Protein AF-A0A9X5NZ54-F1 (afdb_monomer_lite)

Secondary structure (DSSP, 8-state):
---HHHHHHTT-----TTSGGGSTTT-TT----EEEE-TTS-EEEEEETTTEEEEEEE-TTS-EEEE-

Foldseek 3Di:
DDDQVRCVVVVHPSQPCPPLCNPPVRPPPPQDWDFDADPVGQTQKIATPPPGIKGFDADPVNHTPDMD

Radius of gyration: 19.32 Å; chains: 1; bounding box: 51×24×27 Å

pLDDT: mean 75.72, std 16.21, range [49.22, 94.81]

Structure (mmCIF, N/CA/C/O backbone):
data_AF-A0A9X5NZ5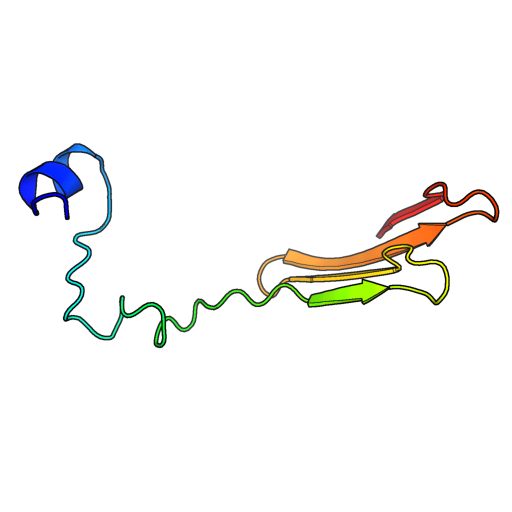4-F1
#
_entry.id   AF-A0A9X5NZ54-F1
#
loop_
_atom_site.group_PDB
_atom_site.id
_atom_site.type_symbol
_atom_site.label_atom_id
_atom_site.label_alt_id
_atom_site.label_comp_id
_atom_site.label_asym_id
_atom_site.label_entity_id
_atom_site.label_seq_id
_atom_site.pdbx_PDB_ins_code
_atom_site.Cartn_x
_atom_site.Cartn_y
_atom_site.Cartn_z
_atom_site.occupancy
_atom_site.B_iso_or_equiv
_atom_site.auth_seq_id
_atom_site.auth_comp_id
_atom_site.auth_asym_id
_atom_site.auth_atom_id
_atom_site.pdbx_PDB_model_num
ATOM 1 N N . MET A 1 1 ? 28.898 14.748 -1.100 1.00 55.84 1 MET A N 1
ATOM 2 C CA . MET A 1 1 ? 28.222 14.094 0.038 1.00 55.84 1 MET A CA 1
ATOM 3 C C . MET A 1 1 ? 28.624 14.848 1.291 1.00 55.84 1 MET A C 1
ATOM 5 O O . MET A 1 1 ? 29.784 15.254 1.325 1.00 55.84 1 MET A O 1
ATOM 9 N N . PRO A 1 2 ? 27.694 15.124 2.222 1.00 55.41 2 PRO A N 1
ATOM 10 C CA . PRO A 1 2 ? 28.003 15.873 3.438 1.00 55.41 2 PRO A CA 1
ATOM 11 C C . PRO A 1 2 ? 29.133 15.192 4.209 1.00 55.41 2 PRO A C 1
ATOM 13 O O . PRO A 1 2 ? 29.271 13.966 4.168 1.00 55.41 2 PRO A O 1
ATOM 16 N N . SER A 1 3 ? 29.969 15.981 4.877 1.00 65.19 3 SER A N 1
ATOM 17 C CA . SER A 1 3 ? 31.027 15.428 5.717 1.00 65.19 3 SER A CA 1
ATOM 18 C C . SER A 1 3 ? 30.432 14.689 6.924 1.00 65.19 3 SER A C 1
ATOM 20 O O . SER A 1 3 ? 29.256 14.843 7.276 1.00 65.19 3 SER A O 1
ATOM 22 N N . LYS A 1 4 ? 31.260 13.889 7.600 1.00 61.72 4 LYS A N 1
ATOM 23 C CA . LYS A 1 4 ? 30.886 13.220 8.854 1.00 61.72 4 LYS A CA 1
ATOM 24 C C . LYS A 1 4 ? 30.398 14.223 9.909 1.00 61.72 4 LYS A C 1
ATOM 26 O O . LYS A 1 4 ? 29.407 14.003 10.595 1.00 61.72 4 LYS A O 1
ATOM 31 N N . GLU A 1 5 ? 31.061 15.372 9.983 1.00 70.44 5 GLU A N 1
ATOM 32 C CA . GLU A 1 5 ? 30.742 16.444 10.930 1.00 70.44 5 GLU A CA 1
ATOM 33 C C . GLU A 1 5 ? 29.429 17.158 10.587 1.00 70.44 5 GLU A C 1
ATOM 35 O O . GLU A 1 5 ? 28.690 17.553 11.490 1.00 70.44 5 GLU A O 1
ATOM 40 N N . GLU A 1 6 ? 29.111 17.305 9.298 1.00 67.31 6 GLU A N 1
ATOM 41 C CA . GLU A 1 6 ? 27.820 17.834 8.843 1.00 67.31 6 GLU A CA 1
ATOM 42 C C . GLU A 1 6 ? 26.677 16.851 9.123 1.00 67.31 6 GLU A C 1
A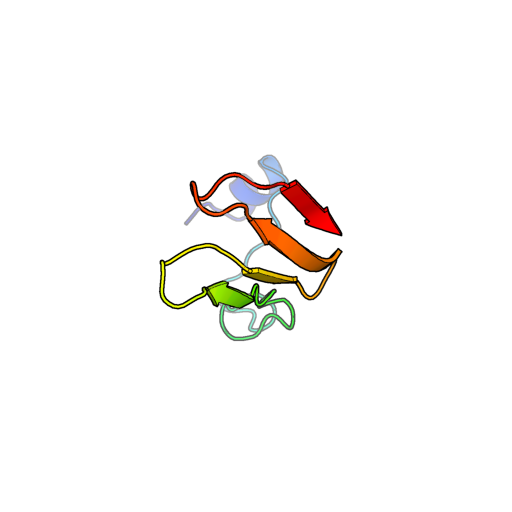TOM 44 O O . GLU A 1 6 ? 25.601 17.266 9.550 1.00 67.31 6 GLU A O 1
ATOM 49 N N . SER A 1 7 ? 26.917 15.551 8.949 1.00 64.69 7 SER A N 1
ATOM 50 C CA . SER A 1 7 ? 25.926 14.500 9.212 1.00 64.69 7 SER A CA 1
ATOM 51 C C . SER A 1 7 ? 25.596 14.404 10.705 1.00 64.69 7 SER A C 1
ATOM 53 O O . SER A 1 7 ? 24.423 14.460 11.077 1.00 64.69 7 SER A O 1
ATOM 55 N N . ALA A 1 8 ? 26.622 14.409 11.563 1.00 68.00 8 ALA A N 1
ATOM 56 C CA . ALA A 1 8 ? 26.468 14.417 13.016 1.00 68.00 8 ALA A CA 1
ATOM 57 C C . ALA A 1 8 ? 25.725 15.664 13.524 1.00 68.00 8 ALA A C 1
ATOM 59 O O . ALA A 1 8 ? 24.869 15.567 14.403 1.00 68.00 8 ALA A O 1
ATOM 60 N N . ARG A 1 9 ? 26.001 16.842 12.944 1.00 76.19 9 ARG A N 1
ATOM 61 C CA . ARG A 1 9 ? 25.295 18.087 13.290 1.00 76.19 9 ARG A CA 1
ATOM 62 C C . ARG A 1 9 ? 23.812 18.045 12.922 1.00 76.19 9 ARG A C 1
ATOM 64 O O . ARG A 1 9 ? 22.999 18.645 13.617 1.00 76.19 9 ARG A O 1
ATOM 71 N N . ASN A 1 10 ? 23.472 17.331 11.854 1.00 68.56 10 ASN A N 1
ATOM 72 C CA . ASN A 1 10 ? 22.107 17.200 11.353 1.00 68.56 10 ASN A CA 1
ATOM 73 C C . ASN A 1 10 ? 21.358 15.989 11.939 1.00 68.56 10 ASN A C 1
ATOM 75 O O . ASN A 1 10 ? 20.227 15.732 11.533 1.00 68.56 10 ASN A O 1
ATOM 79 N N . GLY A 1 11 ? 21.967 15.236 12.86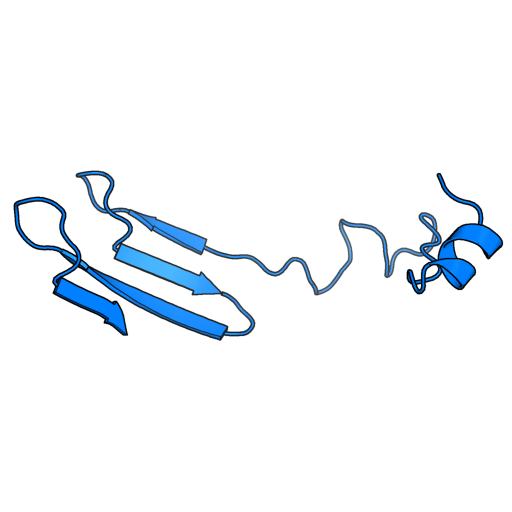6 1.00 62.22 11 G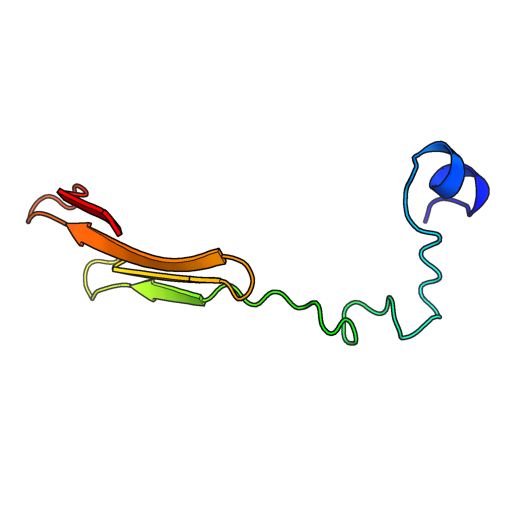LY A N 1
ATOM 80 C CA . GLY A 1 11 ? 21.370 14.024 13.438 1.00 62.22 11 GLY A CA 1
ATOM 81 C C . GLY A 1 11 ? 21.168 12.897 12.421 1.00 62.22 11 GLY A C 1
ATOM 82 O O . GLY A 1 11 ? 20.364 11.995 12.651 1.00 62.22 11 GLY A O 1
ATOM 83 N N . LEU A 1 12 ? 21.866 12.961 11.286 1.00 61.16 12 LEU A N 1
ATOM 84 C CA . LEU A 1 12 ? 21.855 11.910 10.280 1.00 61.16 12 LEU A CA 1
ATOM 85 C C . LEU A 1 12 ? 22.811 10.796 10.721 1.00 61.16 12 LEU A C 1
ATOM 87 O O . LEU A 1 12 ? 23.856 11.097 11.304 1.00 61.16 12 LEU A O 1
ATOM 91 N N . PRO A 1 13 ? 22.483 9.518 10.455 1.00 57.81 13 PRO A N 1
ATOM 92 C CA . PRO A 1 13 ? 23.421 8.436 10.710 1.00 57.81 13 PRO A CA 1
ATOM 93 C C . PRO A 1 13 ? 24.715 8.697 9.934 1.00 57.81 13 PRO A C 1
ATOM 95 O O . PRO A 1 13 ? 24.665 9.183 8.798 1.00 57.81 13 PRO A O 1
ATOM 98 N N . ASP A 1 14 ? 25.859 8.373 10.543 1.00 61.84 14 ASP A N 1
ATOM 99 C CA . ASP A 1 14 ? 27.162 8.353 9.873 1.00 61.84 14 ASP A CA 1
ATOM 100 C C . ASP A 1 14 ? 27.069 7.365 8.703 1.00 61.84 14 ASP A C 1
ATOM 102 O O . ASP A 1 14 ? 27.297 6.167 8.849 1.00 61.84 14 ASP A O 1
ATOM 106 N N . THR A 1 15 ? 26.642 7.858 7.544 1.00 55.53 15 THR A N 1
ATOM 107 C CA . TH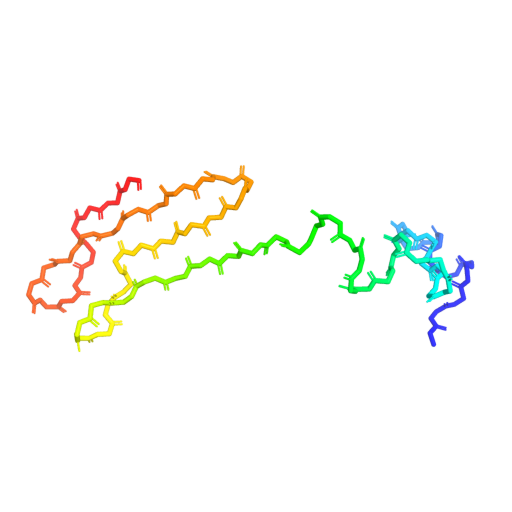R A 1 15 ? 26.367 7.019 6.383 1.00 55.53 15 THR A CA 1
ATOM 108 C C . THR A 1 15 ? 27.691 6.844 5.655 1.00 55.53 15 THR A C 1
ATOM 110 O O . THR A 1 15 ? 28.025 7.601 4.741 1.00 55.53 15 THR A O 1
ATOM 113 N N . ASP A 1 16 ? 28.505 5.894 6.117 1.00 61.38 16 ASP A N 1
ATOM 114 C CA . ASP A 1 16 ? 29.650 5.434 5.340 1.00 61.38 16 ASP A CA 1
ATOM 115 C C . ASP A 1 16 ? 29.115 4.596 4.179 1.00 61.38 16 ASP A C 1
ATOM 117 O O . ASP A 1 16 ? 28.689 3.459 4.352 1.00 61.38 16 ASP A O 1
ATOM 121 N N . TRP A 1 17 ? 29.125 5.169 2.978 1.00 52.47 17 TRP A N 1
ATOM 122 C CA . TRP A 1 17 ? 28.693 4.498 1.750 1.00 52.47 17 TRP A CA 1
ATOM 123 C C . TRP A 1 17 ? 29.525 3.246 1.411 1.00 52.47 17 TRP A C 1
ATOM 125 O O . TRP A 1 17 ? 29.172 2.520 0.486 1.00 52.47 17 TRP A O 1
ATOM 135 N N . ARG A 1 18 ? 30.640 3.002 2.116 1.00 51.97 18 ARG A N 1
ATOM 136 C CA . ARG A 1 18 ? 31.459 1.783 2.008 1.00 51.97 18 ARG A CA 1
ATOM 137 C C . ARG A 1 18 ? 31.080 0.714 3.028 1.00 51.97 18 ARG A C 1
ATOM 139 O O . ARG A 1 18 ? 31.565 -0.411 2.914 1.00 51.97 18 ARG A O 1
ATOM 146 N N . ASP A 1 19 ? 30.266 1.050 4.024 1.00 57.59 19 ASP A N 1
ATOM 147 C CA . ASP A 1 19 ? 29.718 0.075 4.953 1.00 57.59 19 ASP A CA 1
ATOM 148 C C . ASP A 1 19 ? 28.494 -0.577 4.306 1.00 57.59 19 ASP A C 1
ATOM 150 O O . ASP A 1 19 ? 27.455 0.051 4.099 1.00 57.59 19 ASP A O 1
ATOM 154 N N . ALA A 1 20 ? 28.632 -1.860 3.971 1.00 54.03 20 ALA A N 1
ATOM 155 C CA . ALA A 1 20 ? 27.599 -2.632 3.292 1.00 54.03 20 ALA A CA 1
ATOM 156 C C . ALA A 1 20 ? 26.273 -2.668 4.070 1.00 54.03 20 ALA A C 1
ATOM 158 O O . ALA A 1 20 ? 25.226 -2.838 3.456 1.00 54.03 20 ALA A O 1
ATOM 159 N N . GLN A 1 21 ? 26.280 -2.459 5.395 1.00 51.56 21 GLN A N 1
ATOM 160 C CA . GLN A 1 21 ? 25.041 -2.372 6.181 1.00 51.56 21 GLN A CA 1
ATOM 161 C C . GLN A 1 21 ? 24.171 -1.155 5.826 1.00 51.56 21 GLN A C 1
ATOM 163 O O . GLN A 1 21 ? 22.963 -1.188 6.059 1.00 51.56 21 GLN A O 1
ATOM 168 N N . TYR A 1 22 ? 24.769 -0.110 5.248 1.00 52.66 22 TYR A N 1
ATOM 169 C CA . TYR A 1 22 ? 24.089 1.090 4.755 1.00 52.66 22 TYR A CA 1
ATOM 170 C C . TYR A 1 22 ? 24.118 1.200 3.228 1.00 52.66 22 TYR A C 1
ATOM 172 O O . TYR A 1 22 ? 23.630 2.189 2.676 1.00 52.66 22 TYR A O 1
ATOM 180 N N . ASP A 1 23 ? 24.657 0.190 2.536 1.00 58.16 23 ASP A N 1
ATOM 181 C CA . ASP A 1 23 ? 24.459 0.063 1.102 1.00 58.16 23 ASP A CA 1
ATOM 182 C C . ASP A 1 23 ? 22.957 -0.108 0.862 1.00 58.16 23 ASP A C 1
ATOM 184 O O . ASP A 1 23 ? 22.287 -0.961 1.450 1.00 58.16 23 ASP A O 1
ATOM 188 N N . MET A 1 24 ? 22.412 0.740 -0.001 1.00 52.97 24 MET A N 1
ATOM 189 C CA . MET A 1 24 ? 20.988 0.792 -0.324 1.00 52.97 24 MET A CA 1
ATOM 190 C C . MET A 1 24 ? 20.470 -0.564 -0.850 1.00 52.97 24 MET A C 1
ATOM 192 O O . MET A 1 24 ? 19.267 -0.819 -0.849 1.00 52.97 24 MET A O 1
ATOM 196 N N . LEU A 1 25 ? 21.391 -1.435 -1.278 1.00 54.94 25 LEU A N 1
ATOM 197 C CA . LEU A 1 25 ? 21.158 -2.801 -1.734 1.00 54.94 25 LEU A CA 1
ATOM 198 C C . LEU A 1 25 ? 21.131 -3.864 -0.611 1.00 54.94 25 LEU A C 1
ATOM 200 O O . LEU A 1 25 ? 20.607 -4.952 -0.840 1.00 54.94 25 LEU A O 1
ATOM 204 N N . TYR A 1 26 ? 21.688 -3.582 0.574 1.00 49.22 26 TYR A N 1
ATOM 205 C CA . TYR A 1 26 ? 21.909 -4.555 1.661 1.00 49.22 26 TYR A CA 1
ATOM 206 C C . TYR A 1 26 ? 21.275 -4.185 3.002 1.00 49.22 26 TYR A C 1
ATOM 208 O O . TYR A 1 26 ? 21.477 -4.874 4.005 1.00 49.22 26 TYR A O 1
ATOM 216 N N . LEU A 1 27 ? 20.437 -3.156 3.031 1.00 55.00 27 LEU A N 1
ATOM 217 C CA . LEU A 1 27 ? 19.516 -3.005 4.140 1.00 55.00 27 LEU A CA 1
ATOM 218 C C . LEU A 1 27 ? 18.565 -4.223 4.153 1.00 55.00 27 LEU A C 1
ATOM 220 O O . LEU A 1 27 ? 17.834 -4.428 3.180 1.00 55.00 27 LEU A O 1
ATOM 224 N N . PRO A 1 28 ? 18.402 -4.939 5.285 1.00 52.34 28 PRO A N 1
ATOM 225 C CA . PRO A 1 28 ? 17.196 -5.740 5.537 1.00 52.34 28 PRO A CA 1
ATOM 226 C C . PRO A 1 28 ? 15.916 -4.867 5.611 1.00 52.34 28 PRO A C 1
ATOM 228 O O . PRO A 1 28 ? 14.848 -5.348 5.972 1.00 52.34 28 PRO A O 1
ATOM 231 N N . VAL A 1 29 ? 16.040 -3.581 5.260 1.00 55.75 29 VAL A N 1
ATOM 232 C CA . VAL A 1 29 ? 15.071 -2.487 5.288 1.00 55.75 29 VAL A CA 1
ATOM 233 C C . VAL A 1 29 ? 14.749 -1.977 3.876 1.00 55.75 29 VAL A C 1
ATOM 235 O O . VAL A 1 29 ? 14.343 -0.835 3.691 1.00 55.75 29 VAL A O 1
ATOM 238 N N . THR A 1 30 ? 14.850 -2.812 2.838 1.00 56.88 30 THR A N 1
ATOM 239 C CA . THR A 1 30 ? 14.010 -2.545 1.658 1.00 56.88 30 THR A CA 1
ATOM 240 C C . THR A 1 30 ? 12.559 -2.844 2.044 1.00 56.88 30 THR A C 1
ATOM 242 O O . THR A 1 30 ? 12.007 -3.884 1.689 1.00 56.88 30 THR A O 1
ATOM 245 N N . GLU A 1 31 ? 11.962 -1.941 2.837 1.00 65.12 31 GLU A N 1
ATOM 246 C CA . GLU A 1 31 ? 10.547 -1.942 3.201 1.00 65.12 31 GLU A CA 1
ATOM 247 C C . GLU A 1 31 ? 9.756 -1.940 1.897 1.00 65.12 31 GLU A C 1
ATOM 249 O O . GLU A 1 31 ? 9.577 -0.924 1.224 1.00 65.12 31 GLU A O 1
ATOM 254 N N . THR A 1 32 ? 9.370 -3.136 1.468 1.00 71.44 32 THR A N 1
ATOM 255 C CA . THR A 1 32 ? 8.747 -3.307 0.166 1.00 71.44 32 THR A CA 1
ATOM 256 C C . THR A 1 32 ? 7.262 -3.087 0.350 1.00 71.44 32 THR A C 1
ATOM 258 O O . THR A 1 32 ? 6.558 -3.970 0.844 1.00 71.44 32 THR A O 1
ATOM 261 N N . VAL A 1 33 ? 6.777 -1.921 -0.070 1.00 83.31 33 VAL A N 1
ATOM 262 C CA . VAL A 1 33 ? 5.339 -1.669 -0.165 1.00 83.31 33 VAL A CA 1
ATOM 263 C C . VAL A 1 33 ? 4.830 -2.209 -1.498 1.00 83.31 33 VAL A C 1
ATOM 265 O O . VAL A 1 33 ? 5.324 -1.843 -2.564 1.00 83.31 33 VAL A O 1
ATOM 268 N N . ARG A 1 34 ? 3.840 -3.103 -1.450 1.00 88.31 34 ARG A N 1
ATOM 269 C CA . ARG A 1 34 ? 3.180 -3.664 -2.636 1.00 88.31 34 ARG A CA 1
ATOM 270 C C . ARG A 1 34 ? 1.790 -3.079 -2.785 1.00 88.31 34 ARG A C 1
ATOM 272 O O . ARG A 1 34 ? 1.051 -3.015 -1.809 1.00 88.31 34 ARG A O 1
ATOM 279 N N . TYR A 1 35 ? 1.422 -2.734 -4.012 1.00 91.56 35 TYR A N 1
ATOM 280 C CA . TYR A 1 35 ? 0.113 -2.189 -4.359 1.00 91.56 35 TYR A CA 1
ATOM 281 C C . TYR A 1 35 ? -0.590 -3.114 -5.356 1.00 91.56 35 TYR A C 1
ATOM 283 O O . TYR A 1 35 ? 0.036 -3.589 -6.304 1.00 91.56 35 TYR A O 1
ATOM 291 N N . HIS A 1 36 ? -1.886 -3.358 -5.158 1.00 92.00 36 HIS A N 1
ATOM 292 C CA . HIS A 1 36 ? -2.716 -4.123 -6.087 1.00 92.00 36 HIS A CA 1
ATOM 293 C C . HIS A 1 36 ? -3.864 -3.276 -6.610 1.00 92.00 36 HIS A C 1
ATOM 295 O O . HIS A 1 36 ? -4.618 -2.686 -5.834 1.00 92.00 36 HIS A O 1
ATOM 301 N N . TYR A 1 37 ? -4.044 -3.303 -7.924 1.00 93.38 37 TYR A N 1
ATOM 302 C CA . TYR A 1 37 ? -5.079 -2.549 -8.614 1.00 93.38 37 TYR A CA 1
ATOM 303 C C . TYR A 1 37 ? -6.093 -3.490 -9.264 1.00 93.38 37 TYR A C 1
ATOM 305 O O . TYR A 1 37 ? -5.738 -4.590 -9.691 1.00 93.38 37 TYR A O 1
ATOM 313 N N . ASP A 1 38 ? -7.354 -3.065 -9.319 1.00 90.62 38 ASP A N 1
ATOM 314 C CA . ASP A 1 38 ? -8.361 -3.721 -10.151 1.00 90.62 38 ASP A CA 1
ATOM 315 C C . ASP A 1 38 ? -8.190 -3.340 -11.636 1.00 90.62 38 ASP A C 1
ATOM 317 O O . ASP A 1 38 ? -7.345 -2.523 -12.005 1.00 90.62 38 ASP A O 1
ATOM 321 N N . PHE A 1 39 ? -9.014 -3.929 -12.506 1.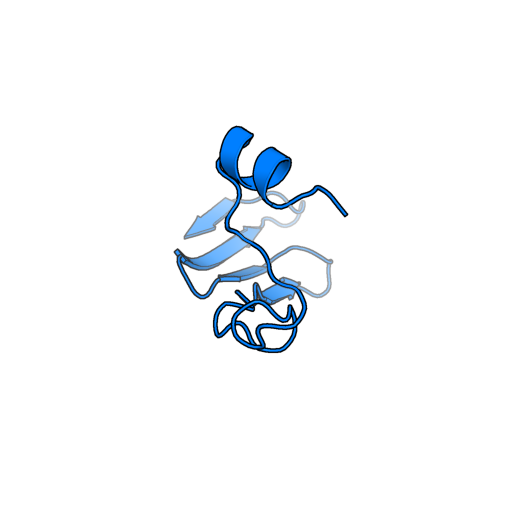00 91.44 39 PHE A N 1
ATOM 322 C CA . PHE A 1 39 ? -9.001 -3.635 -13.944 1.00 91.44 39 PHE A CA 1
ATOM 323 C C . PHE A 1 39 ? -9.328 -2.165 -14.274 1.00 91.44 39 PHE A C 1
ATOM 325 O O . PHE A 1 39 ? -8.931 -1.667 -15.323 1.00 91.44 39 PHE A O 1
ATOM 332 N N . ASN A 1 40 ? -10.028 -1.465 -13.378 1.00 90.31 40 ASN A N 1
ATOM 333 C CA . ASN A 1 40 ? -10.396 -0.060 -13.541 1.00 90.31 40 ASN A CA 1
ATOM 334 C C . ASN A 1 40 ? -9.313 0.894 -13.004 1.00 90.31 40 ASN A C 1
ATOM 336 O O . ASN A 1 40 ? -9.476 2.109 -13.101 1.00 90.31 40 ASN A O 1
ATOM 340 N N . GLY A 1 41 ? -8.223 0.367 -12.437 1.00 91.69 41 GLY A N 1
ATOM 341 C CA . GLY A 1 41 ? -7.126 1.147 -11.870 1.00 91.69 41 GLY A CA 1
ATOM 342 C C . GLY A 1 41 ? -7.340 1.597 -10.422 1.00 91.69 41 GLY A C 1
ATOM 343 O O . GLY A 1 41 ? -6.560 2.408 -9.926 1.00 91.69 41 GLY A O 1
ATOM 344 N N . ASN A 1 42 ? -8.350 1.083 -9.713 1.00 91.38 42 ASN A N 1
ATOM 345 C CA . ASN A 1 42 ? -8.556 1.412 -8.301 1.00 91.38 42 ASN A CA 1
ATOM 346 C C . ASN A 1 42 ? -7.630 0.580 -7.408 1.00 91.38 42 ASN A C 1
ATOM 348 O O . ASN A 1 42 ? -7.478 -0.626 -7.616 1.00 91.38 42 ASN A O 1
ATOM 352 N N . LEU A 1 43 ? -7.039 1.202 -6.383 1.00 93.62 43 LEU A N 1
ATOM 353 C CA . LEU A 1 43 ? -6.145 0.531 -5.438 1.00 93.62 43 LEU A CA 1
ATOM 354 C C . LEU A 1 43 ? -6.932 -0.383 -4.490 1.00 93.62 43 LEU A C 1
ATOM 356 O O . LEU A 1 43 ? -7.447 0.062 -3.480 1.00 93.62 43 LEU A O 1
ATOM 360 N N . THR A 1 44 ? -6.982 -1.681 -4.753 1.00 93.56 44 THR A N 1
ATOM 361 C CA . THR A 1 44 ? -7.712 -2.646 -3.908 1.00 93.56 44 THR A CA 1
ATOM 362 C C . THR A 1 44 ? -6.966 -3.031 -2.630 1.00 93.56 44 THR A C 1
ATOM 364 O O . THR A 1 44 ? -7.591 -3.385 -1.625 1.00 93.56 44 THR A O 1
ATOM 367 N N . HIS A 1 45 ? -5.631 -2.982 -2.652 1.00 91.12 45 HIS A N 1
ATOM 368 C CA . HIS A 1 45 ? -4.805 -3.463 -1.551 1.00 91.12 45 HIS A CA 1
ATOM 369 C C . HIS A 1 45 ? -3.430 -2.815 -1.499 1.00 91.12 45 HIS A C 1
ATOM 371 O O . HIS A 1 45 ? -2.776 -2.696 -2.535 1.00 91.12 45 HIS A O 1
ATOM 377 N N . SER A 1 46 ? -2.950 -2.522 -0.292 1.00 93.00 46 SER A N 1
ATOM 378 C CA . SER A 1 46 ? -1.540 -2.237 -0.044 1.00 93.00 46 SER A CA 1
ATOM 379 C C . SER A 1 46 ? -0.990 -3.134 1.058 1.00 93.00 46 SER A C 1
ATOM 381 O O . SER A 1 46 ? -1.598 -3.263 2.121 1.00 93.00 46 SER A O 1
ATOM 383 N N . THR A 1 47 ? 0.171 -3.732 0.820 1.00 90.12 47 THR A N 1
ATOM 384 C CA . THR A 1 47 ? 0.897 -4.530 1.811 1.00 90.12 47 THR A CA 1
ATOM 385 C C . THR A 1 47 ? 2.207 -3.841 2.129 1.00 90.12 47 THR A C 1
ATOM 387 O O . THR A 1 47 ? 3.030 -3.640 1.241 1.00 90.12 47 THR A O 1
ATOM 390 N N . ASP A 1 48 ? 2.393 -3.519 3.398 1.00 85.38 48 ASP A N 1
ATOM 391 C CA . ASP A 1 48 ? 3.577 -2.899 3.965 1.00 85.38 48 ASP A CA 1
ATOM 392 C C . ASP A 1 48 ? 4.119 -3.815 5.073 1.00 85.38 48 ASP A C 1
ATOM 394 O O . ASP A 1 48 ? 3.373 -4.358 5.889 1.00 85.38 48 ASP A O 1
ATOM 398 N N . GLN A 1 49 ? 5.431 -4.042 5.087 1.00 77.69 49 GLN A N 1
ATOM 399 C CA . GLN A 1 49 ? 6.041 -5.023 5.992 1.00 77.69 49 GLN A CA 1
ATOM 400 C C . GLN A 1 49 ? 6.002 -4.600 7.468 1.00 77.69 49 GLN A C 1
ATOM 402 O O . GLN A 1 49 ? 6.096 -5.458 8.344 1.00 77.69 49 GLN A O 1
ATOM 407 N N . ARG A 1 50 ? 5.846 -3.303 7.752 1.00 80.50 50 ARG A N 1
ATOM 408 C CA . ARG A 1 50 ? 5.859 -2.731 9.102 1.00 80.50 50 ARG A CA 1
ATOM 409 C C . ARG A 1 50 ? 4.454 -2.570 9.671 1.00 80.50 50 ARG A C 1
ATOM 411 O O . ARG A 1 50 ? 4.240 -2.770 10.862 1.00 80.50 50 ARG A O 1
ATOM 418 N N . THR A 1 51 ? 3.505 -2.184 8.827 1.00 81.56 51 THR A N 1
ATOM 419 C CA . THR A 1 51 ? 2.128 -1.844 9.225 1.00 81.56 51 THR A CA 1
ATOM 420 C C . THR A 1 51 ? 1.111 -2.911 8.832 1.00 81.56 51 THR A C 1
ATOM 422 O O . THR A 1 51 ? -0.034 -2.876 9.281 1.00 81.56 51 THR A O 1
ATOM 425 N N . GLY A 1 52 ? 1.538 -3.904 8.055 1.00 86.69 52 GLY A N 1
ATOM 426 C CA . GLY A 1 52 ? 0.687 -4.965 7.566 1.00 86.69 52 GLY A CA 1
ATOM 427 C C . GLY A 1 52 ? -0.084 -4.516 6.337 1.00 86.69 52 GLY A C 1
ATOM 428 O O . GLY A 1 52 ? 0.450 -3.937 5.396 1.00 86.69 52 GLY A O 1
ATOM 429 N N . THR A 1 53 ? -1.357 -4.862 6.299 1.00 91.94 53 THR A N 1
ATOM 430 C CA . THR A 1 53 ? -2.056 -5.000 5.037 1.00 91.94 53 THR A CA 1
ATOM 431 C C . THR A 1 53 ? -3.371 -4.237 5.066 1.00 91.94 53 THR A C 1
ATOM 433 O O . THR A 1 53 ? -4.279 -4.636 5.788 1.00 91.94 53 THR A O 1
ATOM 436 N N . ALA A 1 54 ? -3.487 -3.201 4.234 1.00 93.38 54 ALA A N 1
ATOM 437 C CA . ALA A 1 54 ? -4.700 -2.404 4.085 1.00 93.38 54 ALA A CA 1
ATOM 438 C C . ALA A 1 54 ? -5.494 -2.828 2.840 1.00 93.38 54 ALA A C 1
ATOM 440 O O . ALA A 1 54 ? -4.933 -3.083 1.770 1.00 93.38 54 ALA A O 1
ATOM 441 N N . LYS A 1 55 ? -6.816 -2.927 2.960 1.00 94.69 55 LYS A N 1
ATOM 442 C CA . LYS A 1 55 ? -7.749 -3.251 1.871 1.00 94.69 55 LYS A CA 1
ATOM 443 C C . LYS A 1 55 ? -8.726 -2.113 1.671 1.00 94.69 55 LYS A C 1
ATOM 445 O O . LYS A 1 55 ? -9.253 -1.589 2.646 1.00 94.69 55 LYS A O 1
ATOM 450 N N . PHE A 1 56 ? -9.036 -1.819 0.416 1.00 94.81 56 PHE A N 1
ATOM 451 C CA . PHE A 1 56 ? -9.970 -0.766 0.039 1.00 94.81 56 PHE A CA 1
ATOM 452 C C . PHE A 1 56 ? -11.100 -1.346 -0.809 1.00 94.81 56 PHE A C 1
ATOM 454 O O . PHE A 1 56 ? -10.884 -2.197 -1.673 1.00 94.81 56 PHE A O 1
ATOM 461 N N . GLU A 1 57 ? -12.316 -0.882 -0.548 1.00 92.81 57 GLU A N 1
ATOM 462 C CA . GLU A 1 57 ? -13.510 -1.224 -1.318 1.00 92.81 57 GLU A CA 1
ATOM 463 C C . GLU A 1 57 ? -14.083 0.042 -1.938 1.00 92.81 57 GLU A C 1
ATOM 465 O O . GLU A 1 57 ? -14.101 1.093 -1.293 1.00 92.81 57 GLU A O 1
ATOM 470 N N . TYR A 1 58 ? -14.572 -0.077 -3.170 1.00 93.50 58 TYR A N 1
ATOM 471 C CA . TYR A 1 58 ? -15.055 1.044 -3.965 1.00 93.50 58 TYR A CA 1
ATOM 472 C C . TYR A 1 58 ? -16.494 0.821 -4.424 1.00 93.50 58 TYR A C 1
ATOM 474 O O . TYR A 1 58 ? -16.913 -0.311 -4.680 1.00 93.50 58 TYR A O 1
ATOM 482 N N . ASP A 1 59 ? -17.245 1.910 -4.578 1.00 91.75 59 ASP A N 1
ATOM 483 C CA . ASP A 1 59 ? -18.499 1.892 -5.324 1.00 91.75 59 ASP A CA 1
ATOM 484 C C . ASP A 1 59 ? -18.261 1.946 -6.845 1.00 91.75 59 ASP A C 1
ATOM 486 O O . ASP A 1 59 ? -17.141 2.084 -7.336 1.00 91.75 59 ASP A O 1
ATOM 490 N N . ARG A 1 60 ? -19.346 1.867 -7.622 1.00 89.00 60 ARG A N 1
ATOM 491 C CA . ARG A 1 60 ? -19.289 1.916 -9.094 1.00 89.00 60 ARG A CA 1
ATOM 492 C C . ARG A 1 60 ? -18.791 3.251 -9.661 1.00 89.00 60 ARG A C 1
ATOM 494 O O . ARG A 1 60 ? -18.521 3.316 -10.854 1.00 89.00 60 ARG A O 1
ATOM 501 N N . LEU A 1 61 ? -18.715 4.302 -8.845 1.00 91.75 61 LEU A N 1
ATOM 502 C CA . LEU A 1 61 ? -18.204 5.618 -9.232 1.00 91.75 61 LEU A CA 1
ATOM 503 C C . LEU A 1 61 ? -16.725 5.793 -8.843 1.00 91.75 61 LEU A C 1
ATOM 505 O O . LEU A 1 61 ? -16.187 6.883 -9.015 1.00 91.75 61 LEU A O 1
ATOM 509 N N . GLY A 1 62 ? -16.073 4.749 -8.315 1.00 88.50 62 GLY A N 1
ATOM 510 C CA . GLY A 1 62 ? -14.665 4.785 -7.915 1.00 88.50 62 GLY A CA 1
ATOM 511 C C . GLY A 1 62 ? -14.419 5.467 -6.568 1.00 88.50 62 GLY A C 1
ATOM 512 O O . GLY A 1 62 ? -13.291 5.851 -6.266 1.00 88.50 62 GLY A O 1
ATOM 513 N N . ARG A 1 63 ? -15.449 5.639 -5.731 1.00 91.38 63 ARG A N 1
ATOM 514 C CA . ARG A 1 63 ? -15.300 6.237 -4.395 1.00 91.38 63 ARG A CA 1
ATOM 515 C C . ARG A 1 63 ? -15.086 5.149 -3.355 1.00 91.38 63 ARG A C 1
ATOM 517 O O . ARG A 1 63 ? -15.778 4.135 -3.390 1.00 91.38 63 ARG A O 1
ATOM 524 N N . ILE A 1 64 ? -14.177 5.375 -2.406 1.00 92.75 64 ILE A N 1
ATOM 525 C CA . ILE A 1 64 ? -13.930 4.431 -1.308 1.00 92.75 64 ILE A CA 1
ATOM 526 C C . ILE A 1 64 ? -15.178 4.342 -0.425 1.00 92.75 64 ILE A C 1
ATOM 528 O O . ILE A 1 64 ? -15.649 5.349 0.102 1.00 92.75 64 ILE A O 1
ATOM 532 N N . THR A 1 65 ? -15.688 3.130 -0.228 1.00 94.81 65 THR A N 1
ATOM 533 C CA . THR A 1 65 ? -16.818 2.846 0.665 1.00 94.81 65 THR A CA 1
ATOM 534 C C . THR A 1 65 ? -16.384 2.216 1.980 1.00 94.81 65 THR A C 1
ATOM 536 O O . THR A 1 65 ? -17.077 2.380 2.982 1.00 94.81 65 THR A O 1
ATOM 539 N N . LYS A 1 66 ? -15.261 1.483 1.994 1.00 91.12 66 LYS A N 1
ATOM 540 C CA . LYS A 1 66 ? -14.688 0.859 3.198 1.00 91.12 66 LYS A CA 1
ATOM 541 C C . LYS A 1 66 ? -13.174 0.731 3.081 1.00 91.12 66 LYS A C 1
ATOM 543 O O . LYS A 1 66 ? -12.651 0.549 1.983 1.00 91.12 66 LYS A O 1
ATOM 548 N N . TRP A 1 67 ? -12.500 0.748 4.228 1.00 89.75 67 TRP A N 1
ATOM 549 C CA . TRP A 1 67 ? -11.111 0.327 4.356 1.00 89.75 67 TRP A CA 1
ATOM 550 C C . TRP A 1 67 ? -10.914 -0.472 5.648 1.00 89.75 67 TRP A C 1
ATOM 552 O O . TRP A 1 67 ? -11.683 -0.308 6.599 1.00 89.75 67 TRP A O 1
ATOM 562 N N . ARG A 1 68 ? -9.938 -1.378 5.651 1.00 84.50 68 ARG A N 1
ATOM 563 C CA . ARG A 1 68 ? -9.534 -2.177 6.815 1.00 84.50 68 ARG A CA 1
ATOM 564 C C . ARG A 1 68 ? -8.064 -2.532 6.742 1.00 84.50 68 ARG A C 1
ATOM 566 O O . ARG A 1 68 ? -7.581 -2.633 5.591 1.00 84.50 68 ARG A O 1
#

Sequence (68 aa):
MPSKEESARNGLPDTDWRDAQYDMLYLPVTETVRYHYDFNGNLTHSTDQRTGTAKFEYDRLGRITKWR